Protein AF-A0A9E5QFG6-F1 (afdb_monomer)

Radius of gyration: 12.49 Å; Cα contacts (8 Å, |Δi|>4): 37; chains: 1; bounding box: 26×21×32 Å

Solvent-accessible surface area (backbone atoms only — not comparable to full-atom values): 3156 Å² total; per-residue (Å²): 114,74,63,70,74,24,50,76,44,64,67,65,82,77,80,55,61,60,47,75,70,36,66,57,54,78,76,34,90,83,56,79,41,63,64,51,53,42,46,52,47,25,51,73,60,35,83,82,74,110

Foldseek 3Di:
DLCVQQVVLVPDPPPCVQCVVDCCNVVDVPPPGPNVVSVVSNLVSRPVND

pLDDT: mean 94.7, std 4.84, range [74.06, 97.94]

Sequence (50 aa):
EELDKFIQFAGCIKCGLCNSACPTMATDSSFVGPQALAQAYRYVADNRDK

Mean predicted aligned error: 2.97 Å

Structure (mmCIF, N/CA/C/O backbone):
data_AF-A0A9E5QFG6-F1
#
_entry.id   AF-A0A9E5QFG6-F1
#
loop_
_atom_site.group_PDB
_atom_site.id
_atom_site.type_symbol
_atom_site.label_atom_id
_atom_site.label_alt_id
_atom_site.label_comp_id
_atom_site.label_asym_id
_atom_site.label_entity_id
_atom_site.label_seq_id
_atom_site.pdbx_PDB_ins_code
_atom_site.Cartn_x
_atom_site.Cartn_y
_atom_site.Cartn_z
_atom_site.occupancy
_atom_site.B_iso_or_equiv
_atom_site.auth_seq_id
_atom_site.auth_comp_id
_atom_site.auth_asym_id
_atom_site.auth_atom_id
_atom_site.pdbx_PDB_model_num
ATOM 1 N N . GLU A 1 1 ? -6.150 6.897 19.736 1.00 74.06 1 GLU A N 1
ATOM 2 C CA . GLU A 1 1 ? -5.437 5.628 19.996 1.00 74.06 1 GLU A CA 1
ATOM 3 C C . GLU A 1 1 ? -5.811 4.524 19.009 1.00 74.06 1 GLU A C 1
ATOM 5 O O . GLU A 1 1 ? -4.958 4.149 18.220 1.00 74.06 1 GLU A O 1
ATOM 10 N N . GLU A 1 2 ? -7.056 4.027 18.967 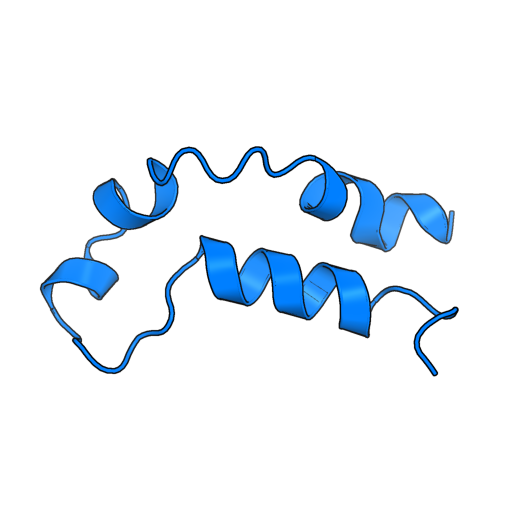1.00 83.25 2 GLU A N 1
ATOM 11 C CA . GLU A 1 2 ? -7.425 2.953 18.014 1.00 83.25 2 GLU A CA 1
ATOM 12 C C . GLU A 1 2 ? -7.441 3.407 16.543 1.00 83.25 2 GLU A C 1
ATOM 14 O O . GLU A 1 2 ? -6.927 2.704 15.679 1.00 83.25 2 GLU A O 1
ATOM 19 N N . LEU A 1 3 ? -7.965 4.606 16.258 1.00 88.62 3 LEU A N 1
ATOM 20 C CA . LEU A 1 3 ? -7.979 5.189 14.907 1.00 88.62 3 LEU A CA 1
ATOM 21 C C . LEU A 1 3 ? -6.562 5.403 14.351 1.00 88.62 3 LEU A C 1
ATOM 23 O O . LEU A 1 3 ? -6.306 5.176 13.168 1.00 88.62 3 LEU A O 1
ATOM 27 N N . ASP A 1 4 ? -5.634 5.807 15.218 1.00 92.88 4 ASP A N 1
ATOM 28 C CA . ASP A 1 4 ? -4.254 6.130 14.845 1.00 92.88 4 ASP A CA 1
ATOM 29 C C . ASP A 1 4 ? -3.503 4.908 14.295 1.00 92.88 4 ASP A C 1
ATOM 31 O O . ASP A 1 4 ? -2.558 5.061 13.523 1.00 92.88 4 ASP A O 1
ATOM 35 N N . LYS A 1 5 ? -3.969 3.690 14.615 1.00 91.50 5 LYS A N 1
ATOM 36 C CA . LYS A 1 5 ? -3.389 2.433 14.119 1.00 91.50 5 LYS A CA 1
ATOM 37 C C . LYS A 1 5 ? -3.536 2.260 12.608 1.00 91.50 5 LYS A C 1
ATOM 39 O O . LYS A 1 5 ? -2.673 1.645 11.991 1.00 91.50 5 LYS A O 1
ATOM 44 N N . PHE A 1 6 ? -4.606 2.783 12.001 1.00 93.50 6 PHE A N 1
ATOM 45 C CA . PHE A 1 6 ? -4.907 2.532 10.584 1.00 93.50 6 PHE A CA 1
ATOM 46 C C . PHE A 1 6 ? -5.192 3.787 9.747 1.00 93.50 6 PHE A C 1
ATOM 48 O O . PHE A 1 6 ? -5.167 3.705 8.515 1.00 93.50 6 PHE A O 1
ATOM 55 N N . ILE A 1 7 ? -5.416 4.957 10.361 1.00 95.38 7 ILE A N 1
ATOM 56 C CA . ILE A 1 7 ? -5.765 6.198 9.644 1.00 95.38 7 ILE A CA 1
ATOM 57 C C . ILE A 1 7 ? -4.713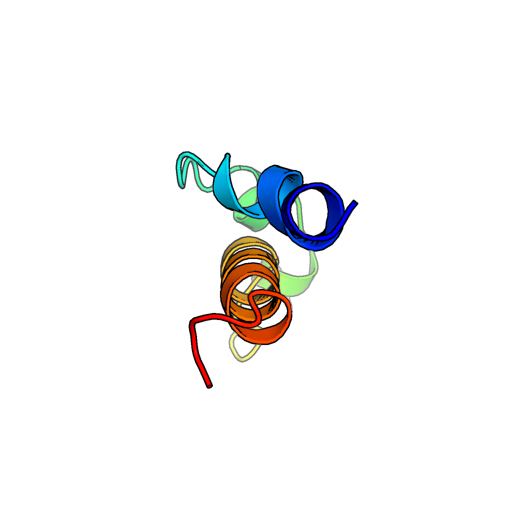 6.613 8.609 1.00 95.38 7 ILE A C 1
ATOM 59 O O . ILE A 1 7 ? -5.069 7.045 7.512 1.00 95.38 7 ILE A O 1
ATOM 63 N N . GLN A 1 8 ? -3.427 6.386 8.896 1.00 94.88 8 GLN A N 1
ATOM 64 C CA . GLN A 1 8 ? -2.339 6.640 7.948 1.00 94.88 8 GLN A CA 1
ATOM 65 C C . GLN A 1 8 ? -2.545 5.879 6.629 1.00 94.88 8 GLN A C 1
ATOM 67 O O . GLN A 1 8 ? -2.324 6.418 5.546 1.00 94.88 8 GLN A O 1
ATOM 72 N N . PHE A 1 9 ? -3.009 4.632 6.706 1.00 95.44 9 PHE A N 1
ATOM 73 C CA . PHE A 1 9 ? -3.229 3.780 5.540 1.00 95.44 9 PHE A CA 1
ATOM 74 C C . PHE A 1 9 ? -4.586 4.038 4.871 1.00 95.44 9 PHE A C 1
ATOM 76 O O . PHE A 1 9 ? -4.766 3.733 3.690 1.00 95.44 9 PHE A O 1
ATOM 83 N N . ALA A 1 10 ? -5.531 4.664 5.577 1.00 95.31 10 ALA A N 1
ATOM 84 C CA . ALA A 1 10 ? -6.790 5.127 5.000 1.00 95.31 10 ALA A CA 1
ATOM 85 C C . ALA A 1 10 ? -6.615 6.316 4.039 1.00 95.31 10 ALA A C 1
ATOM 87 O O . ALA A 1 10 ? -7.409 6.456 3.114 1.00 95.31 10 ALA A O 1
ATOM 88 N N . GLY A 1 11 ? -5.557 7.119 4.201 1.00 96.00 11 GLY A N 1
ATOM 89 C CA . GLY A 1 11 ? -5.264 8.288 3.359 1.00 96.00 11 GLY A CA 1
ATOM 90 C C . GLY A 1 11 ? -4.735 7.981 1.949 1.00 96.00 11 GLY A C 1
ATOM 91 O O . GLY A 1 11 ? -4.359 8.896 1.219 1.00 96.00 11 GLY A O 1
ATOM 92 N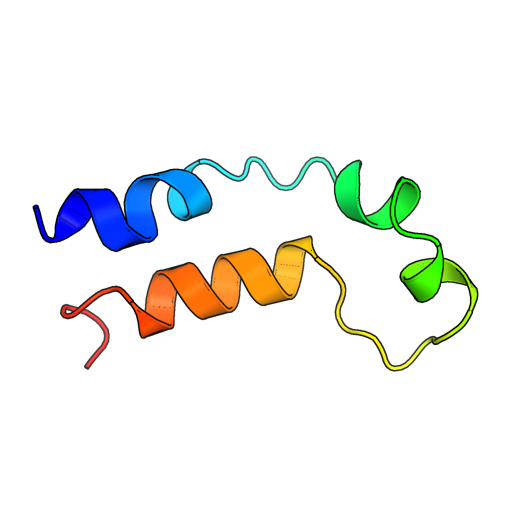 N . CYS A 1 12 ? -4.667 6.712 1.539 1.00 97.31 12 CYS A N 1
ATOM 93 C CA . CYS A 1 12 ? -4.187 6.342 0.210 1.00 97.31 12 CYS A CA 1
ATOM 94 C C . CYS A 1 12 ? -5.152 6.813 -0.897 1.00 97.31 12 CYS A C 1
ATOM 96 O O . CYS A 1 12 ? -6.259 6.298 -1.023 1.00 97.31 12 CYS A O 1
ATOM 98 N N . ILE A 1 13 ? -4.691 7.709 -1.778 1.00 97.69 13 ILE A N 1
ATOM 99 C CA . ILE A 1 13 ? -5.457 8.188 -2.950 1.00 97.69 13 ILE A CA 1
ATOM 100 C C . ILE A 1 13 ? -5.317 7.300 -4.199 1.00 97.69 13 ILE A C 1
ATOM 102 O O . ILE A 1 13 ? -5.729 7.686 -5.287 1.00 97.69 13 ILE A O 1
ATOM 106 N N . LYS A 1 14 ? -4.695 6.122 -4.065 1.00 97.06 14 LYS A N 1
ATOM 107 C CA . LYS A 1 14 ? -4.470 5.158 -5.159 1.00 97.06 14 LYS A CA 1
ATOM 108 C C . LYS A 1 14 ? -3.741 5.739 -6.386 1.00 97.06 14 LYS A C 1
ATOM 110 O O . LYS A 1 14 ? -4.004 5.338 -7.512 1.00 97.06 14 LYS A O 1
ATOM 115 N N . CYS A 1 15 ? -2.776 6.634 -6.176 1.00 97.94 15 CYS A N 1
ATOM 116 C CA . CYS A 1 15 ? -2.003 7.244 -7.267 1.00 97.94 15 CYS A CA 1
ATOM 117 C C . CYS A 1 15 ? -1.057 6.279 -8.010 1.00 97.94 15 CYS A C 1
ATOM 119 O O . CYS A 1 15 ? -0.560 6.619 -9.076 1.00 97.94 15 CYS A O 1
ATOM 121 N N . GLY A 1 16 ? -0.748 5.110 -7.439 1.00 96.56 16 GLY A N 1
ATOM 122 C CA . GLY A 1 16 ? 0.117 4.100 -8.063 1.00 96.56 16 GLY A CA 1
ATOM 123 C C . GLY A 1 16 ? 1.628 4.360 -7.977 1.00 96.56 16 GLY A C 1
ATOM 124 O O . GLY A 1 16 ? 2.400 3.462 -8.293 1.00 96.56 16 GLY A O 1
ATOM 125 N N . LEU A 1 17 ? 2.079 5.517 -7.476 1.00 97.81 17 LEU A N 1
ATOM 126 C CA . LEU A 1 17 ? 3.512 5.853 -7.393 1.00 97.81 17 LEU A CA 1
ATOM 127 C C . LEU A 1 17 ? 4.336 4.835 -6.594 1.00 97.81 17 LEU A C 1
ATOM 129 O O . LEU A 1 17 ? 5.468 4.534 -6.957 1.00 97.81 17 LEU A O 1
ATOM 133 N N . CYS A 1 18 ? 3.767 4.273 -5.527 1.00 97.88 18 CYS A N 1
ATOM 134 C CA . CYS A 1 18 ? 4.432 3.243 -4.729 1.00 97.88 18 CYS A CA 1
ATOM 135 C C . CYS A 1 18 ? 4.662 1.942 -5.511 1.00 97.88 18 CYS A C 1
ATOM 137 O O . CYS A 1 18 ? 5.676 1.285 -5.292 1.00 97.88 18 CYS A O 1
ATOM 139 N N . ASN A 1 19 ? 3.774 1.596 -6.448 1.00 96.50 19 ASN A N 1
ATOM 140 C CA . ASN A 1 19 ? 3.966 0.434 -7.310 1.00 96.50 19 ASN A CA 1
ATOM 141 C C . ASN A 1 19 ? 5.124 0.681 -8.288 1.00 96.50 19 ASN A C 1
ATOM 143 O O . ASN A 1 19 ? 5.962 -0.195 -8.456 1.00 96.50 19 ASN A O 1
ATOM 147 N N . SER A 1 20 ? 5.220 1.884 -8.865 1.00 96.56 20 SER A N 1
ATOM 148 C CA . SER A 1 20 ? 6.334 2.254 -9.752 1.00 96.56 20 SER A CA 1
ATOM 149 C C . SER A 1 20 ? 7.673 2.385 -9.020 1.00 96.56 20 SER A C 1
ATOM 151 O O . SER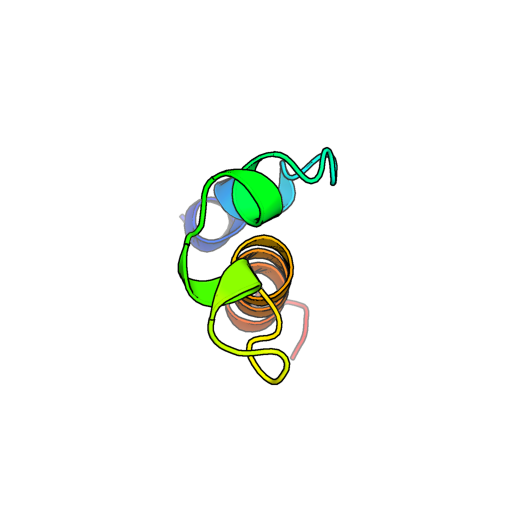 A 1 20 ? 8.720 2.120 -9.599 1.00 96.56 20 SER A O 1
ATOM 153 N N . ALA A 1 21 ? 7.655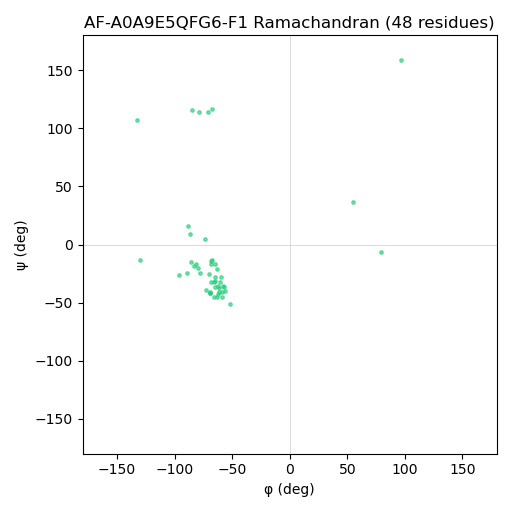 2.810 -7.754 1.00 97.75 21 ALA A N 1
ATOM 154 C CA . ALA A 1 21 ? 8.862 2.971 -6.946 1.00 97.75 21 ALA A CA 1
ATOM 155 C C . ALA A 1 21 ? 9.410 1.641 -6.400 1.00 97.75 21 ALA A C 1
ATOM 157 O O . ALA A 1 21 ? 10.592 1.552 -6.075 1.00 97.75 21 ALA A O 1
ATOM 158 N N . CYS A 1 22 ? 8.563 0.617 -6.254 1.00 97.25 22 CYS A N 1
ATOM 159 C CA . CYS A 1 22 ? 8.956 -0.663 -5.680 1.00 97.25 22 CYS A CA 1
ATOM 160 C C . CYS A 1 22 ? 9.567 -1.581 -6.756 1.00 97.25 22 CYS A C 1
ATOM 162 O O . CYS A 1 22 ? 8.840 -2.026 -7.642 1.00 97.25 22 CYS A O 1
ATOM 164 N N . PRO A 1 23 ? 10.860 -1.950 -6.671 1.00 97.19 23 PRO A N 1
ATOM 165 C CA . PRO A 1 23 ? 11.491 -2.808 -7.675 1.00 97.19 23 PRO A CA 1
ATOM 166 C C . PRO A 1 23 ? 10.888 -4.218 -7.711 1.00 97.19 23 PRO A C 1
ATOM 168 O O . PRO A 1 23 ? 10.851 -4.833 -8.772 1.00 97.19 23 PRO A O 1
ATOM 171 N N . THR A 1 24 ? 10.345 -4.711 -6.590 1.00 97.44 24 THR A N 1
ATOM 172 C CA . THR A 1 24 ? 9.709 -6.035 -6.519 1.00 97.44 24 THR A CA 1
ATOM 173 C C . THR A 1 24 ? 8.514 -6.155 -7.462 1.00 97.44 24 THR A C 1
ATOM 175 O O . THR A 1 24 ? 8.309 -7.215 -8.041 1.00 97.44 24 THR A O 1
ATOM 178 N N . MET A 1 25 ? 7.781 -5.058 -7.696 1.00 97.00 25 MET A N 1
ATOM 179 C CA . MET A 1 25 ? 6.690 -5.022 -8.681 1.00 97.00 25 MET A CA 1
ATOM 180 C C . MET A 1 25 ? 7.167 -5.337 -10.104 1.00 97.00 25 MET A C 1
ATOM 182 O O . MET A 1 25 ? 6.381 -5.816 -10.916 1.00 97.00 25 MET A O 1
ATOM 186 N N . ALA A 1 26 ? 8.434 -5.050 -10.420 1.00 94.06 26 ALA A N 1
ATOM 187 C CA . ALA A 1 26 ? 9.023 -5.328 -11.726 1.00 94.06 26 ALA A CA 1
ATOM 188 C C . ALA A 1 26 ? 9.657 -6.725 -11.810 1.00 94.06 26 ALA A C 1
ATOM 190 O O . ALA A 1 26 ? 9.788 -7.265 -12.906 1.00 94.06 26 ALA A O 1
ATOM 191 N N . THR A 1 27 ? 10.065 -7.310 -10.680 1.00 96.94 27 THR A N 1
ATOM 192 C CA . THR A 1 27 ? 10.756 -8.609 -10.651 1.00 96.94 27 THR A CA 1
ATOM 193 C C . THR A 1 27 ? 9.831 -9.791 -10.383 1.00 96.94 27 THR A C 1
ATOM 195 O O . THR A 1 27 ? 10.158 -10.906 -10.776 1.00 96.94 27 THR A O 1
ATOM 198 N N . ASP A 1 28 ? 8.707 -9.573 -9.701 1.00 97.19 28 ASP A N 1
ATOM 199 C CA . ASP A 1 28 ? 7.777 -10.625 -9.298 1.00 97.19 28 ASP A CA 1
ATOM 200 C C . ASP A 1 28 ? 6.333 -10.232 -9.623 1.00 97.19 28 ASP A C 1
ATOM 202 O O . ASP A 1 28 ? 5.713 -9.415 -8.943 1.00 97.19 28 ASP A O 1
ATOM 206 N N . SER A 1 29 ? 5.770 -10.867 -10.651 1.00 93.75 29 SER A N 1
ATOM 207 C CA . SER A 1 29 ? 4.377 -10.670 -11.061 1.00 93.75 29 SER A CA 1
ATOM 208 C C . SER A 1 29 ? 3.342 -11.195 -10.058 1.00 93.75 29 SER A C 1
ATOM 210 O O . SER A 1 29 ? 2.162 -10.883 -10.194 1.00 93.75 29 SER A O 1
ATOM 212 N N . SER A 1 30 ? 3.746 -12.021 -9.087 1.00 97.00 30 SER A N 1
ATOM 213 C CA . SER A 1 30 ? 2.863 -12.520 -8.024 1.00 97.00 30 SER A CA 1
ATOM 214 C C . SER A 1 30 ? 2.765 -11.561 -6.834 1.00 97.00 30 SER A C 1
ATOM 216 O O . SER A 1 30 ? 1.845 -11.669 -6.018 1.00 97.00 30 SER A O 1
ATOM 218 N N . PHE A 1 31 ? 3.675 -10.586 -6.742 1.00 97.19 31 PHE A N 1
ATOM 219 C CA . PHE A 1 31 ? 3.652 -9.590 -5.688 1.00 97.19 31 PHE A CA 1
ATOM 220 C C . PHE A 1 31 ? 2.476 -8.624 -5.883 1.00 97.19 31 PHE A C 1
ATOM 222 O O . PHE A 1 31 ? 2.436 -7.828 -6.817 1.00 97.19 31 PHE A O 1
ATOM 229 N N . VAL A 1 32 ? 1.517 -8.659 -4.954 1.00 96.56 32 VAL A N 1
ATOM 230 C CA . VAL A 1 32 ? 0.294 -7.830 -5.000 1.00 96.56 32 VAL A CA 1
ATOM 231 C C . VAL A 1 32 ? 0.554 -6.322 -4.876 1.00 96.56 32 VAL A C 1
ATOM 233 O O . VAL A 1 32 ? -0.314 -5.510 -5.199 1.00 96.56 32 VAL A O 1
ATOM 236 N N . GLY A 1 33 ? 1.740 -5.938 -4.404 1.00 97.38 33 GLY A N 1
ATOM 237 C CA . GLY A 1 33 ? 2.196 -4.557 -4.360 1.00 97.38 33 GLY A CA 1
ATOM 238 C C . GLY A 1 33 ? 1.996 -3.831 -3.029 1.00 97.38 33 GLY A C 1
ATOM 239 O O . GLY A 1 33 ? 1.142 -4.194 -2.212 1.00 97.38 33 GLY A O 1
ATOM 240 N N . PRO A 1 34 ? 2.772 -2.755 -2.801 1.00 97.56 34 PRO A N 1
ATOM 241 C CA . PRO A 1 34 ? 2.741 -1.998 -1.551 1.00 97.56 34 PRO A CA 1
ATOM 242 C C . PRO A 1 34 ? 1.376 -1.352 -1.289 1.00 97.56 34 PRO A C 1
ATOM 244 O O . PRO A 1 34 ? 0.925 -1.303 -0.145 1.00 97.56 34 PRO A O 1
ATOM 247 N N . GLN A 1 35 ? 0.687 -0.891 -2.338 1.00 97.69 35 GLN A N 1
ATOM 248 C CA . GLN A 1 35 ? -0.639 -0.289 -2.205 1.00 97.69 35 GLN A CA 1
ATOM 249 C C . GLN A 1 35 ? -1.672 -1.293 -1.676 1.00 97.69 35 GLN A C 1
ATOM 251 O O . GLN A 1 35 ? -2.450 -0.953 -0.780 1.00 97.69 35 GLN A O 1
ATOM 256 N N . ALA A 1 36 ? -1.673 -2.515 -2.213 1.00 97.06 36 ALA A N 1
ATOM 257 C CA . ALA A 1 36 ? -2.609 -3.560 -1.818 1.00 97.06 36 ALA A CA 1
ATOM 258 C C . ALA A 1 36 ? -2.373 -3.987 -0.364 1.00 97.06 36 ALA A C 1
ATOM 260 O O . ALA A 1 36 ? -3.319 -4.048 0.421 1.00 97.06 36 ALA A O 1
ATOM 261 N N . LEU A 1 37 ? -1.108 -4.188 0.021 1.00 97.12 37 LEU A N 1
ATOM 262 C CA . LEU A 1 37 ? -0.732 -4.548 1.390 1.00 97.12 37 LEU A CA 1
ATOM 263 C C . LEU A 1 37 ? -1.116 -3.463 2.406 1.00 97.12 37 LEU A C 1
ATOM 265 O O . LEU A 1 37 ? -1.673 -3.779 3.456 1.00 97.12 37 LEU A O 1
ATOM 269 N N . ALA A 1 38 ? -0.892 -2.186 2.080 1.00 96.94 38 ALA A N 1
ATOM 270 C CA . ALA A 1 38 ? -1.291 -1.069 2.934 1.00 96.94 38 ALA A CA 1
ATOM 271 C C . ALA A 1 38 ? -2.814 -1.013 3.151 1.00 96.94 38 ALA A C 1
ATOM 273 O O . ALA A 1 38 ? -3.273 -0.769 4.267 1.00 96.94 38 ALA A O 1
ATOM 274 N N . GLN A 1 39 ? -3.612 -1.263 2.106 1.00 96.81 39 GLN A N 1
ATOM 275 C CA . GLN A 1 39 ? -5.070 -1.324 2.250 1.00 96.81 39 GLN A CA 1
ATOM 276 C C . GLN A 1 39 ? -5.526 -2.545 3.045 1.00 96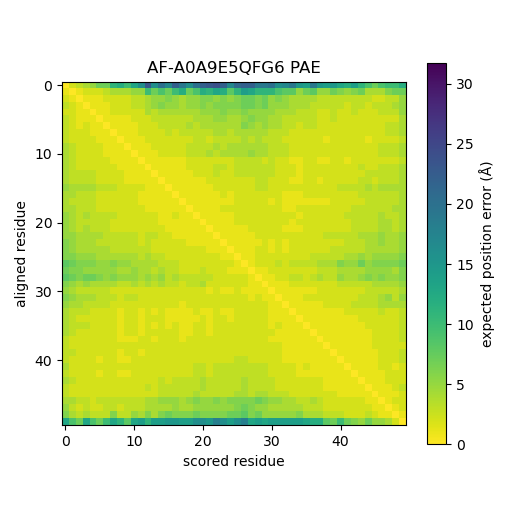.81 39 GLN A C 1
ATOM 278 O O . GLN A 1 39 ? -6.408 -2.404 3.885 1.00 96.81 39 GLN A O 1
ATOM 283 N N . ALA A 1 40 ? -4.927 -3.716 2.826 1.00 96.50 40 ALA A N 1
ATOM 284 C CA . ALA A 1 40 ? -5.248 -4.906 3.608 1.00 96.50 40 ALA A CA 1
ATOM 285 C C . ALA A 1 40 ? -4.981 -4.667 5.101 1.00 96.50 40 ALA A C 1
ATOM 287 O O . ALA A 1 40 ? -5.849 -4.931 5.929 1.00 96.50 40 ALA A O 1
ATOM 288 N N . TYR A 1 41 ? -3.830 -4.073 5.436 1.00 95.62 41 TYR A N 1
ATOM 289 C CA . TYR A 1 41 ? -3.510 -3.714 6.815 1.00 95.62 41 TYR A CA 1
ATOM 290 C C . TYR A 1 41 ? -4.535 -2.749 7.417 1.00 95.62 41 TYR A C 1
ATOM 292 O O . TYR A 1 41 ? -4.930 -2.942 8.561 1.00 95.62 41 TYR A O 1
ATOM 300 N N . ARG A 1 42 ? -5.013 -1.756 6.648 1.00 95.75 42 ARG A N 1
ATOM 301 C CA . ARG A 1 42 ? -6.053 -0.824 7.110 1.00 95.75 42 ARG A CA 1
ATOM 302 C C . ARG A 1 42 ? -7.268 -1.563 7.668 1.00 95.75 42 ARG A C 1
ATOM 304 O O . ARG A 1 42 ? -7.689 -1.243 8.768 1.00 95.75 42 ARG A O 1
ATOM 311 N N . TYR A 1 43 ? -7.806 -2.522 6.915 1.00 95.12 43 TYR A N 1
ATOM 312 C CA . TYR A 1 43 ? -8.993 -3.287 7.314 1.00 95.12 43 TYR A CA 1
ATOM 313 C C . TYR A 1 43 ? -8.687 -4.292 8.428 1.00 95.12 43 TYR A C 1
ATOM 315 O O . TYR A 1 43 ? -9.466 -4.435 9.356 1.00 95.12 43 TYR A O 1
ATOM 323 N N . VAL A 1 44 ? -7.525 -4.952 8.391 1.00 94.88 44 VAL A N 1
ATOM 324 C CA . VAL A 1 44 ? -7.129 -5.904 9.445 1.00 94.88 44 VAL A CA 1
ATOM 325 C C . VAL A 1 44 ? -6.923 -5.210 10.797 1.00 94.88 44 VAL A C 1
ATOM 327 O O . VAL A 1 44 ? -7.220 -5.784 11.844 1.00 94.88 44 VAL A O 1
ATOM 330 N N . ALA A 1 45 ? -6.392 -3.988 10.786 1.00 93.94 45 ALA A N 1
ATOM 331 C CA . ALA A 1 45 ? -6.165 -3.192 11.987 1.00 93.94 4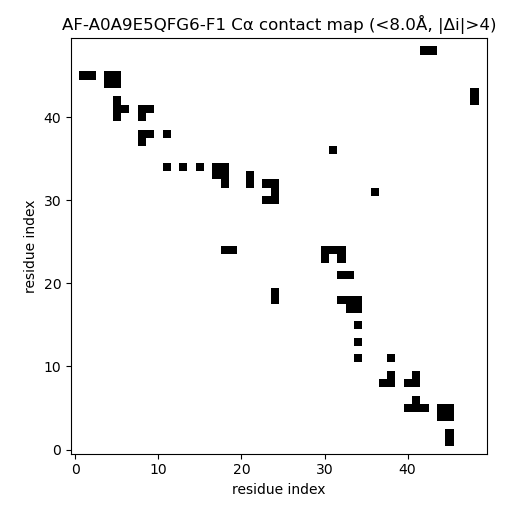5 ALA A CA 1
ATOM 332 C C . ALA A 1 45 ? -7.429 -2.462 12.478 1.00 93.94 45 ALA A C 1
ATOM 334 O O . ALA A 1 45 ? -7.462 -2.025 13.630 1.00 93.94 45 ALA A O 1
ATOM 335 N N . ASP A 1 46 ? -8.455 -2.328 11.636 1.00 95.25 46 ASP A N 1
ATOM 336 C CA . ASP A 1 46 ? -9.731 -1.726 12.002 1.00 95.25 46 ASP A CA 1
ATOM 337 C C . ASP A 1 46 ? -10.586 -2.738 12.775 1.00 95.25 46 ASP A C 1
ATOM 339 O O . ASP A 1 46 ? -11.019 -3.769 12.267 1.00 95.25 46 ASP A O 1
ATOM 343 N N . ASN A 1 47 ? -10.838 -2.453 14.051 1.00 92.19 47 ASN A N 1
ATOM 344 C CA . ASN A 1 47 ? -11.614 -3.340 14.914 1.00 92.19 47 ASN A CA 1
ATOM 345 C C . ASN A 1 47 ? -13.099 -3.441 14.521 1.00 92.19 47 ASN A C 1
ATOM 347 O O . ASN A 1 47 ? -13.780 -4.330 15.032 1.00 92.19 47 ASN A O 1
ATOM 351 N N . ARG A 1 48 ? -13.589 -2.548 13.649 1.00 93.62 48 ARG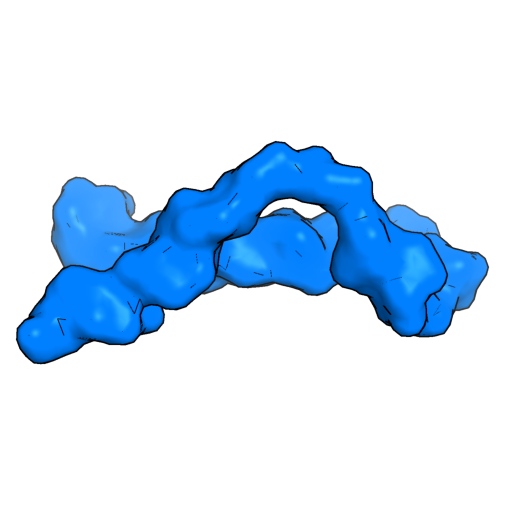 A N 1
ATOM 352 C CA . ARG A 1 48 ? -14.972 -2.526 13.150 1.00 93.62 48 ARG A CA 1
ATOM 353 C C . ARG A 1 48 ? -15.225 -3.546 12.045 1.00 93.62 48 ARG A C 1
ATOM 355 O O . ARG A 1 48 ? -16.377 -3.884 11.817 1.00 93.62 48 ARG A O 1
ATOM 362 N N . ASP A 1 49 ? -14.173 -4.021 11.384 1.00 90.44 49 ASP A N 1
ATOM 363 C CA . ASP A 1 49 ? -14.244 -4.983 10.277 1.00 90.44 49 ASP A CA 1
ATOM 364 C C . ASP A 1 49 ? -14.217 -6.455 10.751 1.00 90.44 49 ASP A C 1
ATOM 366 O O . ASP A 1 49 ? -13.961 -7.365 9.962 1.00 90.44 49 ASP A O 1
ATOM 370 N N . LYS 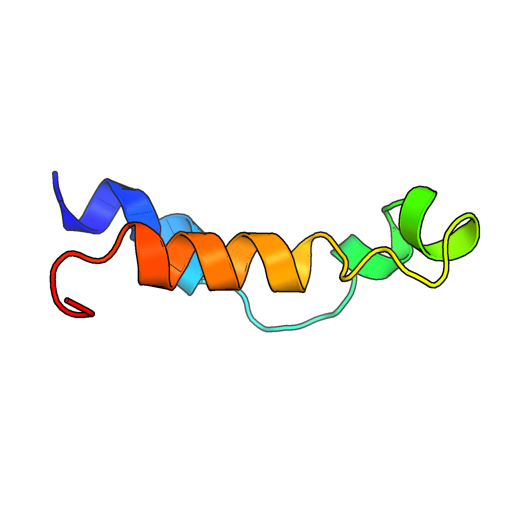A 1 50 ? -14.465 -6.697 12.046 1.00 75.81 50 LYS A N 1
ATOM 371 C CA . LYS A 1 50 ? -14.605 -8.035 12.640 1.00 75.81 50 LYS A CA 1
ATOM 372 C C . LYS A 1 50 ? -16.027 -8.574 12.556 1.00 75.81 50 LYS A C 1
ATOM 374 O O . LYS A 1 50 ? -16.972 -7.769 12.703 1.00 75.81 50 LYS A O 1
#

Secondary structure (DSSP, 8-state):
-TGGGTHHHHT-----HHHHH-THHHH-TT---HHHHHHHHHHHH-GGG-